Protein AF-A0A354P1E4-F1 (afdb_monomer)

Nearest PDB structures (foldseek):
  7yub-assembly1_R  TM=5.723E-01  e=1.199E+00  Homo sapiens
  7l16-assembly1_A  TM=4.293E-01  e=1.394E+00  Salmonella enterica subsp. enterica serovar Typhimurium str. LT2

Mean predicted aligned error: 10.3 Å

Structure (mmCIF, N/CA/C/O backbone):
data_AF-A0A354P1E4-F1
#
_entry.id   AF-A0A354P1E4-F1
#
loop_
_atom_site.group_PDB
_atom_site.id
_atom_site.type_symbol
_atom_site.label_atom_id
_atom_site.label_alt_id
_atom_site.label_comp_id
_atom_site.label_asym_id
_atom_site.label_entity_id
_atom_site.label_seq_id
_atom_site.pdbx_PDB_ins_code
_atom_site.Cartn_x
_atom_site.Cartn_y
_atom_site.Cartn_z
_atom_site.occupancy
_atom_site.B_iso_or_equiv
_atom_site.auth_seq_id
_atom_site.auth_comp_id
_atom_site.auth_asym_id
_atom_site.auth_atom_id
_atom_site.pdbx_PDB_model_num
ATOM 1 N N . MET A 1 1 ? 50.165 -27.642 -0.428 1.00 58.25 1 MET A N 1
ATOM 2 C CA . MET A 1 1 ? 48.999 -27.080 0.285 1.00 58.25 1 MET A CA 1
ATOM 3 C C . MET A 1 1 ? 48.920 -25.610 -0.093 1.00 58.25 1 MET A C 1
ATOM 5 O O . MET A 1 1 ? 49.693 -24.832 0.442 1.00 58.25 1 MET A O 1
ATOM 9 N N . VAL A 1 2 ? 48.106 -25.257 -1.093 1.00 61.34 2 VAL A N 1
ATOM 10 C CA . VAL A 1 2 ? 47.911 -23.852 -1.503 1.00 61.34 2 VAL A CA 1
ATOM 11 C C . VAL A 1 2 ? 47.099 -23.171 -0.402 1.00 61.34 2 VAL A C 1
ATOM 13 O O . VAL A 1 2 ? 46.044 -23.680 -0.016 1.00 61.34 2 VAL A O 1
ATOM 16 N N . GLY A 1 3 ? 47.638 -22.102 0.184 1.00 77.00 3 GLY A N 1
ATOM 17 C CA . GLY A 1 3 ? 47.029 -21.442 1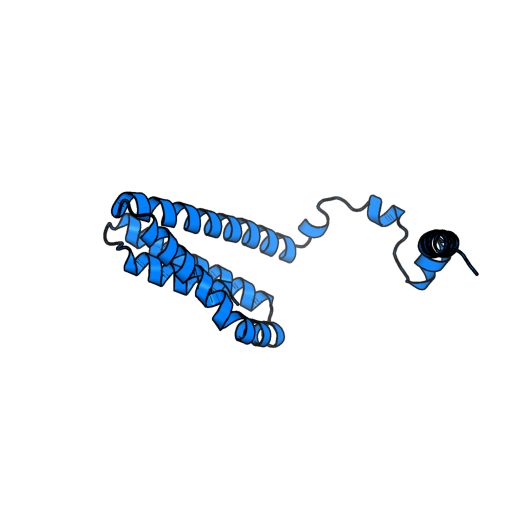.333 1.00 77.00 3 GLY A CA 1
ATOM 18 C C . GLY A 1 3 ? 45.742 -20.728 0.928 1.00 77.00 3 GLY A C 1
ATOM 19 O O . GLY A 1 3 ? 45.599 -20.257 -0.196 1.00 77.00 3 GLY A O 1
ATOM 20 N N . ARG A 1 4 ? 44.790 -20.590 1.856 1.00 73.81 4 ARG A N 1
ATOM 21 C CA . ARG A 1 4 ? 43.517 -19.876 1.626 1.00 73.81 4 ARG A CA 1
ATOM 22 C C . ARG A 1 4 ? 43.723 -18.438 1.103 1.00 73.81 4 ARG A C 1
ATOM 24 O O . ARG A 1 4 ? 42.855 -17.919 0.412 1.00 73.81 4 ARG A O 1
ATOM 31 N N . ALA A 1 5 ? 44.873 -17.828 1.405 1.00 74.56 5 ALA A N 1
ATOM 32 C CA . ALA A 1 5 ? 45.287 -16.515 0.909 1.00 74.56 5 ALA A CA 1
ATOM 33 C C . ALA A 1 5 ? 45.644 -16.510 -0.593 1.00 74.56 5 ALA A C 1
ATOM 35 O O . ALA A 1 5 ? 45.277 -15.571 -1.295 1.00 74.56 5 ALA A O 1
ATOM 36 N N . ASP A 1 6 ? 46.269 -17.575 -1.102 1.00 78.00 6 ASP A N 1
ATOM 37 C CA . ASP A 1 6 ? 46.672 -17.680 -2.511 1.00 78.00 6 ASP A CA 1
ATOM 38 C C . ASP A 1 6 ? 45.450 -17.796 -3.431 1.00 78.00 6 ASP A C 1
ATOM 40 O O . ASP A 1 6 ? 45.403 -17.197 -4.501 1.00 78.00 6 ASP A O 1
ATOM 44 N N . ILE A 1 7 ? 44.409 -18.507 -2.984 1.00 72.75 7 ILE A N 1
ATOM 45 C CA . ILE A 1 7 ? 43.154 -18.653 -3.737 1.00 72.75 7 ILE A CA 1
ATOM 46 C C . ILE A 1 7 ? 42.441 -17.300 -3.874 1.00 72.75 7 ILE A C 1
ATOM 48 O O . ILE A 1 7 ? 41.929 -16.978 -4.943 1.00 72.75 7 ILE A O 1
ATOM 52 N N . ILE A 1 8 ? 42.430 -16.483 -2.817 1.00 74.50 8 ILE A N 1
ATOM 53 C CA . ILE A 1 8 ? 41.794 -15.156 -2.843 1.00 74.50 8 ILE A CA 1
ATOM 54 C C . ILE A 1 8 ? 42.564 -14.207 -3.769 1.00 74.50 8 ILE A C 1
ATOM 56 O O . ILE A 1 8 ? 41.942 -13.462 -4.524 1.00 74.50 8 ILE A O 1
ATOM 60 N N . ALA A 1 9 ? 43.898 -14.266 -3.756 1.00 75.50 9 ALA A N 1
ATOM 61 C CA . ALA A 1 9 ? 44.742 -13.456 -4.631 1.00 75.50 9 ALA A CA 1
ATOM 62 C C . ALA A 1 9 ? 44.576 -13.824 -6.117 1.00 75.50 9 ALA A C 1
ATOM 64 O O . ALA A 1 9 ? 44.553 -12.941 -6.972 1.00 75.50 9 ALA A O 1
ATOM 65 N N . VAL A 1 10 ? 44.407 -15.114 -6.427 1.00 73.50 10 VAL A N 1
ATOM 66 C CA . VAL A 1 10 ? 44.162 -15.598 -7.796 1.00 73.50 10 VAL A CA 1
ATOM 67 C C . VAL A 1 10 ? 42.751 -15.242 -8.276 1.00 73.50 10 VAL A C 1
ATOM 69 O O . VAL A 1 10 ? 42.571 -14.830 -9.419 1.00 73.50 10 VAL A O 1
ATOM 72 N N . LEU A 1 11 ? 41.739 -15.338 -7.410 1.00 69.62 11 LEU A N 1
ATOM 73 C CA . LEU A 1 11 ? 40.371 -14.944 -7.761 1.00 69.62 11 LEU A CA 1
ATOM 74 C C . LEU A 1 11 ? 40.238 -13.430 -7.960 1.00 69.62 11 LEU A C 1
ATOM 76 O O . LEU A 1 11 ? 39.542 -13.006 -8.878 1.00 69.62 11 LEU A O 1
ATOM 80 N N . SER A 1 12 ? 40.919 -12.607 -7.155 1.00 68.69 12 SER A N 1
ATOM 81 C CA . SER A 1 12 ? 40.885 -11.151 -7.336 1.00 68.69 12 SER A CA 1
ATOM 82 C C . SER A 1 12 ? 41.580 -10.714 -8.628 1.00 68.69 12 SER A C 1
ATOM 84 O O . SER A 1 12 ? 41.099 -9.799 -9.292 1.00 68.69 12 SER A O 1
ATOM 86 N N . THR A 1 13 ? 42.655 -11.393 -9.036 1.00 74.69 13 THR A N 1
ATOM 87 C CA . THR A 1 13 ? 43.342 -11.123 -10.310 1.00 74.69 13 THR A CA 1
ATOM 88 C C . THR A 1 13 ? 42.564 -11.631 -11.520 1.00 74.69 13 THR A C 1
ATOM 90 O O . THR A 1 13 ? 42.484 -10.910 -12.510 1.00 74.69 13 THR A O 1
ATOM 93 N N . LEU A 1 14 ? 41.933 -12.808 -11.442 1.00 67.88 14 LEU A N 1
ATOM 94 C CA . LEU A 1 14 ? 41.084 -13.333 -12.518 1.00 67.88 14 LEU A CA 1
ATOM 95 C C . LEU A 1 14 ? 39.815 -12.503 -12.729 1.00 67.88 14 LEU A C 1
ATOM 97 O O . LEU A 1 14 ? 39.430 -12.282 -13.864 1.00 67.88 14 LEU A O 1
ATOM 101 N N . VAL A 1 15 ? 39.172 -12.019 -11.664 1.00 67.38 15 VAL A N 1
ATOM 102 C CA . VAL A 1 15 ? 37.951 -11.199 -11.783 1.00 67.38 15 VAL A CA 1
ATOM 103 C C . VAL A 1 15 ? 38.251 -9.787 -12.301 1.00 67.38 15 VAL A C 1
ATOM 105 O O . VAL A 1 15 ? 37.381 -9.156 -12.899 1.00 67.38 15 VAL A O 1
ATOM 108 N N . THR A 1 16 ? 39.474 -9.291 -12.090 1.00 67.81 16 THR A N 1
ATOM 109 C CA . THR A 1 16 ? 39.876 -7.923 -12.463 1.00 67.81 16 THR A CA 1
ATOM 110 C C . THR A 1 16 ? 40.624 -7.864 -13.800 1.00 67.81 16 THR A C 1
ATOM 112 O O . THR A 1 16 ? 40.936 -6.771 -14.264 1.00 67.81 16 THR A O 1
ATOM 115 N N . SER A 1 17 ? 40.931 -9.000 -14.436 1.00 74.62 17 SER A N 1
ATOM 116 C CA . SER A 1 17 ? 41.594 -8.992 -15.740 1.00 74.62 17 SER A CA 1
ATOM 117 C C . SER A 1 17 ? 40.621 -8.582 -16.848 1.00 74.62 17 SER A C 1
ATOM 119 O O . SER A 1 17 ? 39.472 -9.028 -16.897 1.00 74.62 17 SER A O 1
ATOM 121 N N . ASP A 1 18 ? 41.093 -7.742 -17.770 1.00 67.69 18 ASP A N 1
ATOM 122 C CA . ASP A 1 18 ? 40.300 -7.302 -18.923 1.00 67.69 18 ASP A CA 1
ATOM 123 C C . ASP A 1 18 ? 39.829 -8.501 -19.774 1.00 67.69 18 ASP A C 1
ATOM 125 O O . ASP A 1 18 ? 38.709 -8.501 -20.281 1.00 67.69 18 ASP A O 1
ATOM 129 N N . ASP A 1 19 ? 40.621 -9.579 -19.838 1.00 71.06 19 ASP A N 1
ATOM 130 C CA . ASP A 1 19 ? 40.277 -10.829 -20.532 1.00 71.06 19 ASP A CA 1
ATOM 131 C C . ASP A 1 19 ? 39.034 -11.522 -1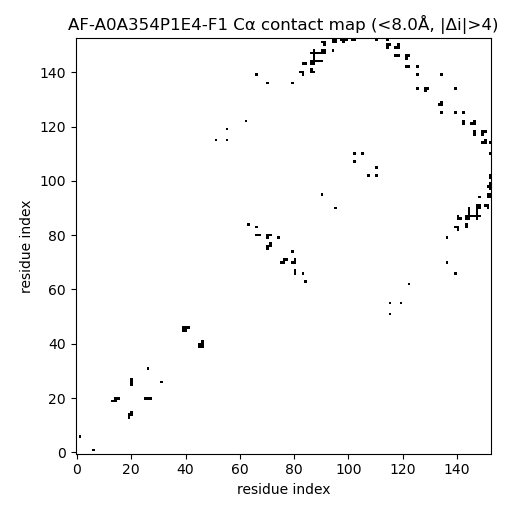9.952 1.00 71.06 19 ASP A C 1
ATOM 133 O O . ASP A 1 19 ? 38.209 -12.057 -20.696 1.00 71.06 19 ASP A O 1
ATOM 137 N N . PHE A 1 20 ? 38.858 -11.502 -18.629 1.00 70.25 20 PHE A N 1
ATOM 138 C CA . PHE A 1 20 ? 37.690 -12.091 -17.972 1.00 70.25 20 PHE A CA 1
ATOM 139 C C . PHE A 1 20 ? 36.419 -11.278 -18.240 1.00 70.25 20 PHE A C 1
ATOM 141 O O . PHE A 1 20 ? 35.348 -11.842 -18.482 1.00 70.25 20 PHE A O 1
ATOM 148 N N . LEU A 1 21 ? 36.541 -9.948 -18.271 1.00 64.19 21 LEU A N 1
ATOM 149 C CA . LEU A 1 21 ? 35.442 -9.052 -18.639 1.00 64.19 21 LEU A CA 1
ATOM 150 C C . LEU A 1 21 ? 35.023 -9.240 -20.105 1.00 64.19 21 LEU A C 1
ATOM 152 O O . LEU A 1 21 ? 33.828 -9.218 -20.408 1.00 64.19 21 LEU A O 1
ATOM 156 N N . LEU A 1 22 ? 35.986 -9.508 -20.992 1.00 69.12 22 LEU A N 1
ATOM 157 C CA . LEU A 1 22 ? 35.742 -9.834 -22.398 1.00 69.12 22 LEU A CA 1
ATOM 158 C C . LEU A 1 22 ? 35.107 -11.221 -22.583 1.00 69.12 22 LEU A C 1
ATOM 160 O O . LEU A 1 22 ? 34.200 -11.361 -23.402 1.00 69.12 22 LEU A O 1
ATOM 164 N N . MET A 1 23 ? 35.507 -12.228 -21.796 1.00 75.00 23 MET A N 1
ATOM 165 C CA . MET A 1 23 ? 34.871 -13.558 -21.801 1.00 75.00 23 MET A CA 1
ATOM 166 C C . MET A 1 23 ? 33.388 -13.506 -21.412 1.00 75.00 23 MET A C 1
ATOM 168 O O . MET A 1 23 ? 32.583 -14.271 -21.942 1.00 75.00 23 MET A O 1
ATOM 172 N N . LEU A 1 24 ? 33.020 -12.599 -20.504 1.00 75.50 24 LEU A N 1
ATOM 173 C CA . LEU A 1 24 ? 31.636 -12.375 -20.077 1.00 75.50 24 LEU A CA 1
ATOM 174 C C . LEU A 1 24 ? 30.876 -11.369 -20.960 1.00 75.50 24 LEU A C 1
ATOM 176 O O . LEU A 1 24 ? 29.697 -11.124 -20.704 1.00 75.50 24 LEU A O 1
ATOM 180 N N . ASN A 1 25 ? 31.521 -10.801 -21.990 1.00 74.00 25 ASN A N 1
ATOM 181 C CA . ASN A 1 25 ? 30.979 -9.737 -22.845 1.00 74.00 25 ASN A CA 1
ATOM 182 C C . ASN A 1 25 ? 30.360 -8.583 -22.031 1.00 74.00 25 ASN A C 1
ATOM 184 O O . ASN A 1 25 ? 29.278 -8.077 -22.343 1.00 74.00 25 ASN A O 1
ATOM 188 N N . LEU A 1 26 ? 31.015 -8.210 -20.930 1.00 69.62 26 LEU A N 1
ATOM 189 C CA . LEU A 1 26 ? 30.569 -7.107 -20.092 1.00 69.62 26 LEU A CA 1
ATOM 190 C C . LEU A 1 26 ? 31.082 -5.788 -20.680 1.00 69.62 26 LEU A C 1
ATOM 192 O O . LEU A 1 26 ? 32.237 -5.723 -21.107 1.00 69.62 26 LEU A O 1
ATOM 196 N N . PRO A 1 27 ? 30.264 -4.720 -20.691 1.00 63.69 27 PRO A N 1
ATOM 197 C CA . PRO A 1 27 ? 30.753 -3.404 -21.076 1.00 63.69 27 PRO A CA 1
ATOM 198 C C . PRO A 1 27 ? 31.936 -3.008 -20.173 1.00 63.69 27 PRO A C 1
ATOM 200 O O . PRO A 1 27 ? 31.916 -3.305 -18.971 1.00 63.69 27 PRO A O 1
ATOM 203 N N . PRO A 1 28 ? 32.976 -2.348 -20.713 1.00 67.56 28 PRO A N 1
ATOM 204 C CA . PRO A 1 28 ? 34.146 -1.957 -19.934 1.00 67.56 28 PRO A CA 1
ATOM 205 C C . PRO A 1 28 ? 33.728 -1.071 -18.750 1.00 67.56 28 PRO A C 1
ATOM 207 O O . PRO A 1 28 ? 32.895 -0.179 -18.896 1.00 67.56 28 PRO A O 1
ATOM 210 N N . VAL A 1 29 ? 34.334 -1.267 -17.571 1.00 67.62 29 VAL A N 1
ATOM 211 C CA . VAL A 1 29 ? 33.952 -0.605 -16.296 1.00 67.62 29 VAL A CA 1
ATOM 212 C C . VAL A 1 29 ? 33.824 0.926 -16.412 1.00 67.62 29 VAL A C 1
ATOM 214 O O . VAL A 1 29 ? 32.993 1.544 -15.744 1.00 67.62 29 VAL A O 1
ATOM 217 N N . ARG A 1 30 ? 34.603 1.549 -17.305 1.00 64.31 30 ARG A N 1
ATOM 218 C CA . ARG A 1 30 ? 34.553 2.992 -17.595 1.00 64.31 30 ARG A CA 1
ATOM 219 C C . ARG A 1 30 ? 33.224 3.461 -18.201 1.00 64.31 30 ARG A C 1
ATOM 221 O O . ARG A 1 30 ? 32.843 4.607 -17.983 1.00 64.31 30 ARG A O 1
ATOM 228 N N . GLU A 1 31 ? 32.501 2.614 -18.931 1.00 64.88 31 GLU A N 1
ATOM 229 C CA . GLU A 1 31 ? 31.166 2.953 -19.445 1.00 64.88 31 GLU A CA 1
ATOM 230 C C . GLU A 1 31 ? 30.121 2.987 -18.330 1.00 64.88 31 GLU A C 1
ATOM 232 O O . GLU A 1 31 ? 29.268 3.872 -18.328 1.00 64.88 31 GLU A O 1
ATOM 237 N N . ILE A 1 32 ? 30.228 2.097 -17.337 1.00 65.38 32 ILE A N 1
ATOM 238 C CA . ILE A 1 32 ? 29.323 2.062 -16.176 1.00 65.38 32 ILE A CA 1
ATOM 239 C C . ILE A 1 32 ? 29.491 3.333 -15.329 1.00 65.38 32 ILE A C 1
ATOM 241 O O . ILE A 1 32 ? 28.506 3.896 -14.853 1.00 65.38 32 ILE A O 1
ATOM 245 N N . GLN A 1 33 ? 30.724 3.834 -15.193 1.00 69.81 33 GLN A N 1
ATOM 246 C CA . GLN A 1 33 ? 31.020 5.069 -14.453 1.00 69.81 33 GLN A CA 1
ATOM 247 C C . GLN A 1 33 ? 30.449 6.334 -15.113 1.00 69.81 33 GLN A C 1
ATOM 249 O O . GLN A 1 33 ? 30.131 7.292 -14.414 1.00 69.81 33 GLN A O 1
ATOM 254 N N . ASN A 1 34 ? 30.289 6.335 -16.440 1.00 68.00 34 ASN A N 1
ATOM 255 C CA . ASN A 1 34 ? 29.797 7.484 -17.204 1.00 68.00 34 ASN A CA 1
ATOM 256 C C . ASN A 1 34 ? 28.283 7.441 -17.471 1.00 68.00 34 ASN A C 1
ATOM 258 O O . ASN A 1 34 ? 27.757 8.293 -18.193 1.00 68.00 34 ASN A O 1
ATOM 262 N N . MET A 1 35 ? 27.558 6.470 -16.905 1.00 73.44 35 MET A N 1
ATOM 263 C CA . MET A 1 35 ? 26.106 6.425 -17.042 1.00 73.44 35 MET A CA 1
ATOM 264 C C . MET A 1 35 ? 25.471 7.577 -16.251 1.00 73.44 35 MET A C 1
ATOM 266 O O . MET A 1 35 ? 25.675 7.679 -15.039 1.00 73.44 35 MET A O 1
ATOM 270 N N . PRO A 1 36 ? 24.663 8.445 -16.887 1.00 80.50 36 PRO A N 1
ATOM 271 C CA . PRO A 1 36 ? 23.999 9.516 -16.163 1.00 80.50 36 PRO A CA 1
ATOM 272 C C . PRO A 1 36 ? 23.082 8.917 -15.090 1.00 80.50 36 PRO A C 1
ATOM 274 O O . PRO A 1 36 ? 22.274 8.039 -15.388 1.00 80.50 36 PRO A O 1
ATOM 277 N N . HIS A 1 37 ? 23.167 9.419 -13.854 1.00 80.56 37 HIS A N 1
ATOM 278 C CA . HIS A 1 37 ? 22.460 8.865 -12.686 1.00 80.56 37 HIS A CA 1
ATOM 279 C C . HIS A 1 37 ? 20.939 8.683 -12.881 1.00 80.56 37 HIS A C 1
ATOM 281 O O . HIS A 1 37 ? 20.330 7.822 -12.254 1.00 80.56 37 HIS A O 1
ATOM 287 N N . PHE A 1 38 ? 20.322 9.451 -13.788 1.00 84.31 38 PHE A N 1
ATOM 288 C CA . PHE A 1 38 ? 18.893 9.383 -14.119 1.00 84.31 38 PHE A CA 1
ATOM 289 C C . P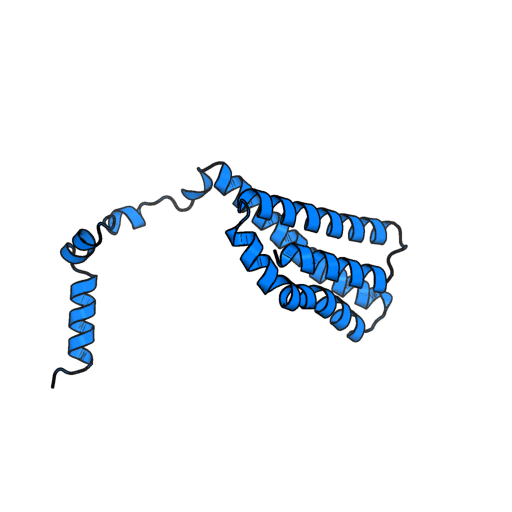HE A 1 38 ? 18.593 8.795 -15.509 1.00 84.31 38 PHE A C 1
ATOM 291 O O . PHE A 1 38 ? 17.514 9.027 -16.057 1.00 84.31 38 PHE A O 1
ATOM 298 N N . ALA A 1 39 ? 19.515 8.019 -16.091 1.00 83.12 39 ALA A N 1
ATOM 299 C CA . ALA A 1 39 ? 19.344 7.392 -17.405 1.00 83.12 39 ALA A CA 1
ATOM 300 C C . ALA A 1 39 ? 18.033 6.591 -17.508 1.00 83.12 39 ALA A C 1
ATOM 302 O O . ALA A 1 39 ? 17.301 6.728 -18.488 1.00 83.12 39 ALA A O 1
ATOM 303 N N . ALA A 1 40 ? 17.683 5.841 -16.457 1.00 81.06 40 ALA A N 1
ATOM 304 C CA . ALA A 1 40 ? 16.473 5.021 -16.413 1.00 81.06 40 ALA A CA 1
ATOM 305 C C . ALA A 1 40 ? 15.172 5.845 -16.534 1.00 81.06 40 ALA A C 1
ATOM 307 O O . ALA A 1 40 ? 14.219 5.410 -17.180 1.00 81.06 40 ALA A O 1
ATOM 308 N N . LEU A 1 41 ? 15.135 7.075 -15.998 1.00 85.88 41 LEU A N 1
ATOM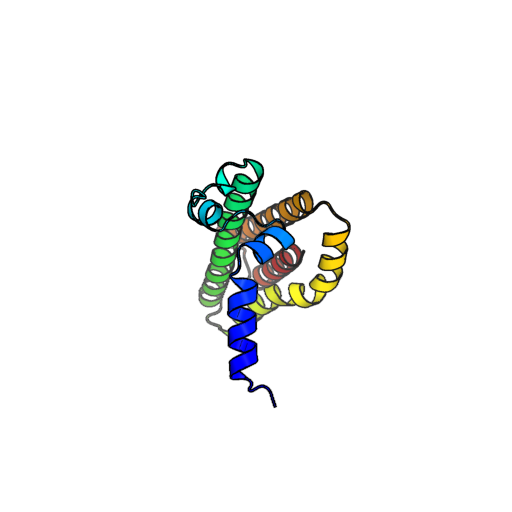 309 C CA . LEU A 1 41 ? 13.958 7.960 -16.056 1.00 85.88 41 LEU A CA 1
ATOM 310 C C . LEU A 1 41 ? 13.695 8.549 -17.452 1.00 85.88 41 LEU A C 1
ATOM 312 O O . LEU A 1 41 ? 12.639 9.149 -17.675 1.00 85.88 41 LEU A O 1
ATOM 316 N N . ARG A 1 42 ? 14.619 8.375 -18.406 1.00 86.94 42 ARG A N 1
ATOM 317 C CA . ARG A 1 42 ? 14.402 8.761 -19.810 1.00 86.94 42 ARG A CA 1
ATOM 318 C C . ARG A 1 42 ? 13.379 7.853 -20.493 1.00 86.94 42 ARG A C 1
ATOM 320 O O . ARG A 1 42 ? 12.687 8.296 -21.409 1.00 86.94 42 ARG A O 1
ATOM 327 N N . HIS A 1 43 ? 13.222 6.615 -20.023 1.00 90.69 43 HIS A N 1
ATOM 328 C CA . HIS A 1 43 ? 12.223 5.690 -20.545 1.00 90.69 43 HIS A CA 1
ATOM 329 C C . HIS A 1 43 ? 10.836 6.021 -19.979 1.00 90.69 43 HIS A C 1
ATOM 331 O O . HIS A 1 43 ? 10.606 5.981 -18.769 1.00 90.69 43 HIS A O 1
ATOM 337 N N . ARG A 1 44 ? 9.886 6.343 -20.867 1.00 88.56 44 ARG A N 1
ATOM 338 C CA . ARG A 1 44 ? 8.532 6.802 -20.503 1.00 88.56 44 ARG A CA 1
ATOM 339 C C . ARG A 1 44 ? 7.797 5.824 -19.587 1.00 88.56 44 ARG A C 1
ATOM 341 O O . ARG A 1 44 ? 7.152 6.262 -18.635 1.00 88.56 44 ARG A O 1
ATOM 348 N N . ASP A 1 45 ? 7.888 4.530 -19.874 1.00 87.94 45 ASP A N 1
ATOM 349 C CA . ASP A 1 45 ? 7.192 3.502 -19.099 1.00 87.94 45 ASP A CA 1
ATOM 350 C C . ASP A 1 45 ? 7.831 3.296 -17.725 1.00 87.94 45 ASP A C 1
ATOM 352 O O . ASP A 1 45 ? 7.112 3.239 -16.727 1.00 87.94 45 ASP A O 1
ATOM 356 N N . TYR A 1 46 ? 9.165 3.327 -17.647 1.00 88.31 46 TYR A N 1
ATOM 357 C CA . TYR A 1 46 ? 9.877 3.290 -16.371 1.00 88.31 46 TYR A CA 1
ATOM 358 C C . TYR A 1 46 ? 9.536 4.503 -15.501 1.00 88.31 46 TYR A C 1
ATOM 360 O O . TYR A 1 46 ? 9.191 4.343 -14.336 1.00 88.31 46 TYR A O 1
ATOM 368 N N . ARG A 1 47 ? 9.541 5.719 -16.062 1.00 90.75 47 ARG A N 1
ATOM 369 C CA . ARG A 1 47 ? 9.205 6.940 -15.311 1.00 90.75 47 ARG A CA 1
ATOM 370 C C . ARG A 1 47 ? 7.789 6.904 -14.730 1.00 90.75 47 ARG A C 1
ATOM 372 O O . ARG A 1 47 ? 7.582 7.348 -13.605 1.00 90.75 47 ARG A O 1
ATOM 379 N N . ARG A 1 48 ? 6.818 6.371 -15.480 1.00 89.50 48 ARG A N 1
ATOM 380 C CA . ARG A 1 48 ? 5.434 6.186 -15.006 1.00 89.50 48 ARG A CA 1
ATOM 381 C C . ARG A 1 48 ? 5.357 5.185 -13.862 1.00 89.50 48 ARG A C 1
ATOM 383 O O . ARG A 1 48 ? 4.726 5.479 -12.854 1.00 89.50 48 ARG A O 1
ATOM 390 N N . MET A 1 49 ? 6.003 4.031 -14.020 1.00 89.38 49 MET A N 1
ATOM 391 C CA . MET A 1 49 ? 6.056 2.998 -12.986 1.00 89.38 49 MET A CA 1
ATOM 392 C C . MET A 1 49 ? 6.735 3.519 -11.719 1.00 89.38 49 MET A C 1
ATOM 394 O O . MET A 1 49 ? 6.221 3.326 -10.624 1.00 89.38 49 MET A O 1
ATOM 398 N N . TRP A 1 50 ? 7.852 4.228 -11.872 1.00 91.44 50 TRP A N 1
ATOM 399 C CA . TRP A 1 50 ? 8.593 4.819 -10.766 1.00 91.44 50 TRP A CA 1
ATOM 400 C C . TRP A 1 50 ? 7.741 5.828 -9.990 1.00 91.44 50 TRP A C 1
ATOM 402 O O . TRP A 1 50 ? 7.614 5.705 -8.774 1.00 91.44 50 TRP A O 1
ATOM 412 N N . ALA A 1 51 ? 7.079 6.761 -10.685 1.00 92.12 51 ALA A N 1
ATOM 413 C CA . ALA A 1 51 ? 6.180 7.721 -10.048 1.00 92.12 51 ALA A CA 1
ATOM 414 C C . ALA A 1 51 ? 5.010 7.017 -9.340 1.00 92.12 51 ALA A C 1
ATOM 416 O O . ALA A 1 51 ? 4.738 7.302 -8.177 1.00 92.12 51 ALA A O 1
ATOM 417 N N . ALA A 1 52 ? 4.356 6.059 -10.006 1.00 90.81 52 ALA A N 1
ATOM 418 C CA . ALA A 1 52 ? 3.264 5.287 -9.415 1.00 90.81 52 ALA A CA 1
ATOM 419 C C . ALA A 1 52 ? 3.705 4.553 -8.141 1.00 90.81 52 ALA A C 1
ATOM 421 O O . ALA A 1 52 ? 3.004 4.601 -7.134 1.00 90.81 52 ALA A O 1
ATOM 422 N N . ASN A 1 53 ? 4.888 3.938 -8.158 1.00 91.88 53 ASN A N 1
ATOM 423 C CA . ASN A 1 53 ? 5.431 3.229 -7.008 1.00 91.88 53 ASN A CA 1
ATOM 424 C C . ASN A 1 53 ? 5.750 4.175 -5.841 1.00 91.88 53 ASN A C 1
ATOM 426 O O . ASN A 1 53 ? 5.455 3.850 -4.694 1.00 91.88 53 ASN A O 1
ATOM 430 N N . MET A 1 54 ? 6.298 5.362 -6.119 1.00 94.25 54 MET A N 1
ATOM 431 C CA . MET A 1 54 ? 6.538 6.369 -5.081 1.00 94.25 54 MET A CA 1
ATOM 432 C C . MET A 1 54 ? 5.242 6.832 -4.418 1.00 94.25 54 MET A C 1
ATOM 434 O O . MET A 1 54 ? 5.147 6.824 -3.192 1.00 94.25 54 MET A O 1
ATOM 438 N N . PHE A 1 55 ? 4.236 7.207 -5.214 1.00 93.62 55 PHE A N 1
ATOM 439 C CA . PHE A 1 55 ? 2.953 7.662 -4.677 1.00 93.62 55 PHE A CA 1
ATOM 440 C C . PHE A 1 55 ? 2.211 6.543 -3.947 1.00 93.62 55 PHE A C 1
ATOM 442 O O . PHE A 1 55 ? 1.670 6.777 -2.870 1.00 93.62 55 PHE A O 1
ATOM 449 N N . SER A 1 56 ? 2.221 5.323 -4.488 1.00 91.94 56 SER A N 1
ATOM 450 C CA . SER A 1 56 ? 1.597 4.165 -3.843 1.00 91.94 56 SER A CA 1
ATOM 451 C C . SER A 1 56 ? 2.281 3.811 -2.522 1.00 91.94 56 SER A C 1
ATOM 453 O O . SER A 1 56 ? 1.599 3.592 -1.522 1.00 91.94 56 SER A O 1
ATOM 455 N N . GLY A 1 57 ? 3.617 3.814 -2.490 1.00 91.94 57 GLY A N 1
ATOM 456 C CA . GLY A 1 57 ? 4.382 3.595 -1.266 1.00 91.94 57 GLY A CA 1
ATOM 457 C C . GLY A 1 57 ? 4.075 4.654 -0.209 1.00 91.94 57 GLY A C 1
ATOM 458 O O . GLY A 1 57 ? 3.779 4.309 0.932 1.00 91.94 57 GLY A O 1
ATOM 459 N N . GLY A 1 58 ? 4.063 5.932 -0.596 1.00 94.56 58 GLY A N 1
ATOM 460 C CA . GLY A 1 58 ? 3.682 7.029 0.296 1.00 94.56 58 GLY A CA 1
ATOM 461 C C . GLY A 1 58 ? 2.267 6.863 0.852 1.00 94.56 58 GLY A C 1
ATOM 462 O O . GLY A 1 58 ? 2.082 6.878 2.066 1.00 94.56 58 GLY A O 1
ATOM 463 N N . ALA A 1 59 ? 1.285 6.611 -0.018 1.00 91.94 59 ALA A N 1
ATOM 464 C CA . ALA A 1 59 ? -0.106 6.399 0.377 1.00 91.94 59 ALA A CA 1
ATOM 465 C C . ALA A 1 59 ? -0.267 5.228 1.358 1.00 91.94 59 ALA A C 1
ATOM 467 O O . ALA A 1 59 ? -1.014 5.338 2.327 1.00 91.94 59 ALA A O 1
ATOM 468 N N . MET A 1 60 ? 0.464 4.129 1.151 1.00 91.19 60 MET A N 1
ATOM 469 C CA . MET A 1 60 ? 0.460 2.987 2.066 1.00 91.19 60 MET A CA 1
ATOM 470 C C . MET A 1 60 ? 0.967 3.373 3.459 1.00 91.19 60 MET A C 1
ATOM 472 O O . MET A 1 60 ? 0.323 3.047 4.454 1.00 91.19 60 MET A O 1
ATOM 476 N N . TRP A 1 61 ? 2.109 4.056 3.547 1.00 93.44 61 TRP A N 1
ATOM 477 C CA . TRP A 1 61 ? 2.664 4.463 4.838 1.00 93.44 61 TRP A CA 1
ATOM 478 C C . TRP A 1 61 ? 1.756 5.456 5.556 1.00 93.44 61 TRP A C 1
ATOM 480 O O . TRP A 1 61 ? 1.524 5.318 6.756 1.00 93.44 61 TRP A O 1
ATOM 490 N N . THR A 1 62 ? 1.171 6.397 4.816 1.00 94.38 62 THR A N 1
ATOM 491 C CA . THR A 1 62 ? 0.150 7.295 5.356 1.00 94.38 62 THR A CA 1
ATOM 492 C C . THR A 1 62 ? -1.054 6.516 5.874 1.00 94.38 62 THR A C 1
ATOM 494 O O . THR A 1 62 ? -1.495 6.787 6.984 1.00 94.38 62 THR A O 1
ATOM 497 N N . PHE A 1 63 ? -1.557 5.523 5.134 1.00 92.38 63 PHE A N 1
ATOM 498 C CA . PHE A 1 63 ? -2.677 4.691 5.577 1.00 92.38 63 PHE A CA 1
ATOM 499 C C . PHE A 1 63 ? -2.359 3.948 6.879 1.00 92.38 63 PHE A C 1
ATOM 501 O O . PHE A 1 63 ? -3.192 3.934 7.780 1.00 92.38 63 PHE A O 1
ATOM 508 N N . ILE A 1 64 ? -1.156 3.383 7.017 1.00 91.50 64 ILE A N 1
ATOM 509 C CA . ILE A 1 64 ?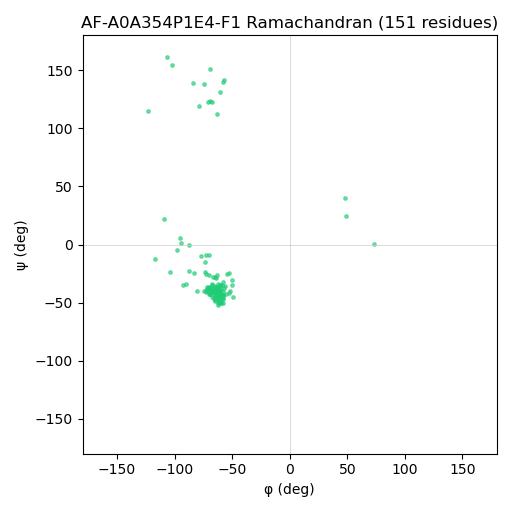 -0.729 2.683 8.240 1.00 91.50 64 ILE A CA 1
ATOM 510 C C . ILE A 1 64 ? -0.709 3.639 9.437 1.00 91.50 64 ILE A C 1
ATOM 512 O O . ILE A 1 64 ? -1.322 3.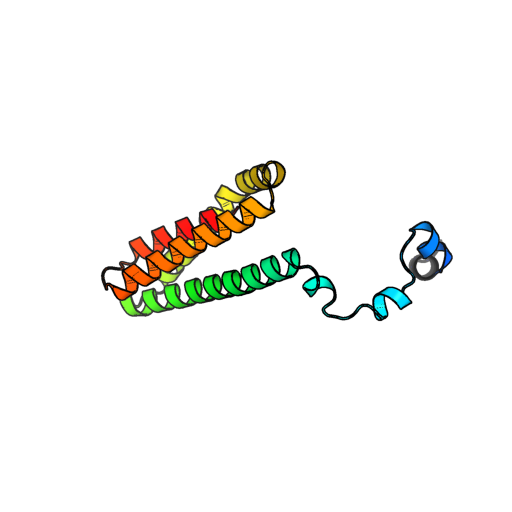350 10.464 1.00 91.50 64 ILE A O 1
ATOM 516 N N . VAL A 1 65 ? -0.039 4.787 9.300 1.00 93.50 65 VAL A N 1
ATOM 517 C CA . VAL A 1 65 ? 0.094 5.768 10.389 1.00 93.50 65 VAL A CA 1
ATOM 518 C C . VAL A 1 65 ? -1.260 6.377 10.748 1.00 93.50 65 VAL A C 1
ATOM 520 O O . VAL A 1 65 ? -1.605 6.442 11.925 1.00 93.50 65 VAL A O 1
ATOM 523 N N . ALA A 1 66 ? -2.052 6.772 9.749 1.00 92.69 66 ALA A N 1
ATOM 524 C CA . ALA A 1 66 ? -3.377 7.346 9.958 1.00 92.69 66 ALA A CA 1
ATOM 525 C C . ALA A 1 66 ? -4.331 6.345 10.619 1.00 92.69 66 ALA A C 1
ATOM 527 O O . ALA A 1 66 ? -5.053 6.712 11.539 1.00 92.69 66 ALA A O 1
ATOM 528 N N . SER A 1 67 ? -4.301 5.076 10.201 1.00 91.12 67 SER A N 1
ATOM 529 C CA . SER A 1 67 ? -5.118 4.026 10.816 1.00 91.12 67 SER A CA 1
ATOM 530 C C . SER A 1 67 ? -4.738 3.817 12.278 1.00 91.12 67 SER A C 1
ATOM 532 O O . SER A 1 67 ? -5.616 3.773 13.133 1.00 91.12 67 SER A O 1
ATOM 534 N N . ALA A 1 68 ? -3.440 3.729 12.584 1.00 91.38 68 ALA A N 1
ATOM 535 C CA . ALA A 1 68 ? -2.971 3.576 13.959 1.00 91.38 68 ALA A CA 1
ATOM 536 C C . ALA A 1 68 ? -3.386 4.766 14.836 1.00 91.38 68 ALA A C 1
ATOM 538 O O . ALA A 1 68 ? -3.904 4.570 15.934 1.00 91.38 68 ALA A O 1
ATOM 539 N N . TRP A 1 69 ? -3.220 5.989 14.327 1.00 91.75 69 TRP A N 1
ATOM 540 C CA . TRP A 1 69 ? -3.633 7.203 15.026 1.00 91.75 69 TRP A CA 1
ATOM 541 C C . TRP A 1 69 ? -5.139 7.225 15.298 1.00 91.75 69 TRP A C 1
ATOM 543 O O . TRP A 1 69 ? -5.558 7.428 16.433 1.00 91.75 69 TRP A O 1
ATOM 553 N N . LEU A 1 70 ? -5.957 6.956 14.277 1.00 90.69 70 LEU A N 1
ATOM 554 C CA . LEU A 1 70 ? -7.416 6.989 14.377 1.00 90.69 70 LEU A CA 1
ATOM 555 C C . LEU A 1 70 ? -7.954 5.986 15.406 1.00 90.69 70 LEU A C 1
ATOM 557 O O . LEU A 1 70 ? -8.932 6.248 16.103 1.00 90.69 70 LEU A O 1
ATOM 561 N N . VAL A 1 71 ? -7.307 4.830 15.521 1.00 91.12 71 VAL A N 1
ATOM 562 C CA . VAL A 1 71 ? -7.667 3.801 16.502 1.00 91.12 71 VAL A CA 1
ATOM 563 C C . VAL A 1 71 ? -7.335 4.234 17.921 1.00 91.12 71 VAL A C 1
ATOM 565 O O . VAL A 1 71 ? -8.149 4.013 18.821 1.00 91.12 71 VAL A O 1
ATOM 568 N N . LEU A 1 72 ? -6.163 4.842 18.120 1.00 90.31 72 LEU A N 1
ATOM 569 C CA . LEU A 1 72 ? -5.762 5.387 19.415 1.00 90.31 72 LEU A CA 1
ATOM 570 C C . LEU A 1 72 ? -6.712 6.509 19.838 1.00 90.31 72 LEU A C 1
ATOM 572 O O . LEU A 1 72 ? -7.215 6.482 20.952 1.00 90.31 72 LEU A O 1
ATOM 576 N N . GLU A 1 73 ? -7.053 7.417 18.924 1.00 89.19 73 GLU A N 1
ATOM 577 C CA . GLU A 1 73 ? -7.993 8.509 19.192 1.00 89.19 73 GLU A CA 1
ATOM 578 C C . GLU A 1 73 ? -9.396 8.008 19.578 1.00 89.19 73 GLU A C 1
ATOM 580 O O . GLU A 1 73 ? -10.059 8.608 20.420 1.00 89.19 73 GLU A O 1
ATOM 585 N N . ARG A 1 74 ? -9.869 6.905 18.979 1.00 84.94 74 ARG A N 1
ATOM 586 C CA . ARG A 1 74 ? -11.235 6.399 19.206 1.00 84.94 74 ARG A CA 1
ATOM 587 C C . ARG A 1 74 ? -11.377 5.402 20.348 1.00 84.94 74 ARG A C 1
ATOM 589 O O . ARG A 1 74 ? -12.444 5.350 20.950 1.00 84.94 74 ARG A O 1
ATOM 596 N N . SER A 1 75 ? -10.371 4.567 20.593 1.00 82.94 75 SER A N 1
ATOM 597 C CA . SER A 1 75 ? -10.470 3.459 21.556 1.00 82.94 75 SER A CA 1
ATOM 598 C C . SER A 1 75 ? -9.523 3.565 22.743 1.00 82.94 75 SER A C 1
ATOM 600 O O . SER A 1 75 ? -9.672 2.779 23.677 1.00 82.94 75 SER A O 1
ATOM 602 N N . ASP A 1 76 ? -8.536 4.466 22.683 1.00 80.50 76 ASP A N 1
ATOM 603 C CA . ASP A 1 76 ? -7.428 4.594 23.643 1.00 80.50 76 ASP A CA 1
ATOM 604 C C . ASP A 1 76 ? -6.731 3.249 23.955 1.00 80.50 76 ASP A C 1
ATOM 606 O O . ASP A 1 76 ? -6.139 3.026 25.009 1.00 80.50 76 ASP A O 1
ATOM 610 N N . SER A 1 77 ? -6.830 2.296 23.020 1.00 79.75 77 SER A N 1
ATOM 611 C CA . SER A 1 77 ? -6.434 0.906 23.214 1.00 79.75 77 SER A CA 1
ATOM 612 C C . SER A 1 77 ? -5.411 0.483 22.171 1.00 79.75 77 SER A C 1
ATOM 614 O O . SER A 1 77 ? -5.700 0.344 20.981 1.00 79.75 77 SER A O 1
ATOM 616 N N . SER A 1 78 ? -4.200 0.190 22.646 1.00 81.94 78 SER A N 1
ATOM 617 C CA . SER A 1 78 ? -3.107 -0.332 21.816 1.00 81.94 78 SER A CA 1
ATOM 618 C C . SER A 1 78 ? -3.433 -1.708 21.204 1.00 81.94 78 SER A C 1
ATOM 620 O O . SER A 1 78 ? -2.960 -2.046 20.118 1.00 81.94 78 SER A O 1
ATOM 622 N N . GLY A 1 79 ? -4.313 -2.493 21.842 1.00 88.25 79 GLY A N 1
ATOM 623 C CA . GLY A 1 79 ? -4.717 -3.812 21.343 1.00 88.25 79 GLY A CA 1
ATOM 624 C C . GLY A 1 79 ? -5.416 -3.750 19.981 1.00 88.25 79 GLY A C 1
ATOM 625 O O . GLY A 1 79 ? -5.130 -4.559 19.098 1.00 88.25 79 GLY A O 1
ATOM 626 N N . TRP A 1 80 ? -6.270 -2.745 19.769 1.00 88.81 80 TRP A N 1
ATOM 627 C CA . TRP A 1 80 ? -6.972 -2.554 18.497 1.00 88.81 80 TRP A CA 1
ATOM 628 C C . TRP A 1 80 ? -6.038 -2.173 17.348 1.00 88.81 80 TRP A C 1
ATOM 630 O O . TRP A 1 80 ? -6.243 -2.622 16.218 1.00 88.81 80 TRP A O 1
ATOM 640 N N . VAL A 1 81 ? -4.979 -1.410 17.634 1.00 88.75 81 VAL A N 1
ATOM 641 C CA . VAL A 1 81 ? -3.939 -1.086 16.645 1.00 88.75 81 VAL A CA 1
ATOM 642 C C . VAL A 1 81 ? -3.267 -2.372 16.165 1.00 88.75 81 VAL A C 1
ATOM 644 O O . VAL A 1 81 ? -3.098 -2.573 14.962 1.00 88.75 81 VAL A O 1
ATOM 647 N N . GLY A 1 82 ? -2.957 -3.279 17.098 1.00 90.25 82 GLY A N 1
ATOM 648 C CA . GLY A 1 82 ? -2.406 -4.597 16.793 1.00 90.25 82 GLY A CA 1
ATOM 649 C C . GLY A 1 82 ? -3.333 -5.444 15.919 1.00 90.25 82 GLY A C 1
ATOM 650 O O . GLY A 1 82 ? -2.877 -6.023 14.936 1.00 90.25 82 GLY A O 1
ATOM 651 N N . ILE A 1 83 ? -4.637 -5.469 16.218 1.00 91.44 83 ILE A N 1
ATOM 652 C CA . ILE A 1 83 ? -5.635 -6.213 15.427 1.00 91.44 83 ILE A CA 1
ATOM 653 C C . ILE A 1 83 ? -5.703 -5.691 13.987 1.00 91.44 83 ILE A C 1
ATOM 655 O O . ILE A 1 83 ? -5.729 -6.484 13.044 1.00 91.44 83 ILE A O 1
ATOM 659 N N . ILE A 1 84 ? -5.711 -4.373 13.792 1.00 91.19 84 ILE A N 1
ATOM 660 C CA . ILE A 1 84 ? -5.786 -3.767 12.455 1.00 91.19 84 ILE A CA 1
ATOM 661 C C . ILE A 1 84 ? -4.491 -3.999 11.673 1.00 91.19 84 ILE A C 1
ATOM 663 O O . ILE A 1 84 ? -4.544 -4.380 10.502 1.00 91.19 84 ILE A O 1
ATOM 667 N N . ALA A 1 85 ? -3.332 -3.852 12.321 1.00 90.56 85 ALA A N 1
ATOM 668 C CA . ALA A 1 85 ? -2.043 -4.167 11.712 1.00 90.56 85 ALA A CA 1
ATOM 669 C C . ALA A 1 85 ? -1.965 -5.645 11.293 1.00 90.56 85 ALA A C 1
ATOM 671 O O . ALA A 1 85 ? -1.601 -5.955 10.157 1.00 90.56 85 ALA A O 1
ATOM 672 N N . PHE A 1 86 ? -2.384 -6.555 12.176 1.00 92.38 86 PHE A N 1
ATOM 673 C CA . PHE A 1 86 ? -2.443 -7.986 11.895 1.00 92.38 86 PHE A CA 1
ATOM 674 C C . PHE A 1 86 ? -3.397 -8.294 10.738 1.00 92.38 86 PHE A C 1
ATOM 676 O O . PHE A 1 86 ? -3.024 -9.017 9.817 1.00 92.38 86 PHE A O 1
ATOM 683 N N . SER A 1 87 ? -4.580 -7.675 10.718 1.00 92.75 87 SER A N 1
ATOM 684 C CA . SER A 1 87 ? -5.558 -7.824 9.632 1.00 92.75 87 SER A CA 1
ATOM 685 C C . SER A 1 87 ? -4.974 -7.434 8.274 1.00 92.75 87 SER A C 1
ATOM 687 O O . SER A 1 87 ? -5.242 -8.107 7.286 1.00 92.75 87 SER A O 1
ATOM 689 N N . GLY A 1 88 ? -4.131 -6.399 8.216 1.00 90.44 88 GLY A N 1
ATOM 690 C CA . GLY A 1 88 ? -3.421 -6.016 6.992 1.00 90.44 88 GLY A CA 1
ATOM 691 C C . GLY A 1 88 ? -2.268 -6.949 6.598 1.00 90.44 88 GLY A C 1
ATOM 692 O O . GLY A 1 88 ? -1.920 -7.013 5.420 1.00 90.44 88 GLY A O 1
ATOM 693 N N . MET A 1 89 ? -1.681 -7.687 7.547 1.00 89.62 89 MET A N 1
ATOM 694 C CA . MET A 1 89 ? -0.541 -8.586 7.305 1.00 89.62 89 MET A CA 1
ATOM 695 C C . MET A 1 89 ? -0.945 -10.033 6.999 1.00 89.62 89 MET A C 1
ATOM 697 O O . MET A 1 89 ? -0.292 -10.669 6.174 1.00 89.62 89 MET A O 1
ATOM 701 N N . ILE A 1 90 ? -2.020 -10.553 7.603 1.00 92.94 90 ILE A N 1
ATOM 702 C CA . ILE A 1 90 ? -2.525 -11.919 7.355 1.00 92.94 90 ILE A CA 1
ATOM 703 C C . ILE A 1 90 ? -2.667 -12.241 5.857 1.00 92.94 90 ILE A C 1
ATOM 705 O O . ILE A 1 90 ? -2.229 -13.321 5.449 1.00 92.94 90 ILE A O 1
ATOM 709 N N . PRO A 1 91 ? -3.231 -11.353 5.010 1.00 89.06 91 PRO A N 1
ATOM 710 C CA . PRO A 1 91 ? -3.380 -11.635 3.591 1.00 89.06 91 PRO A CA 1
ATOM 711 C C . PRO A 1 91 ? -2.070 -11.979 2.895 1.00 89.06 91 PRO A C 1
ATOM 713 O O . PRO A 1 91 ? -2.068 -12.857 2.043 1.00 89.06 91 PRO A O 1
ATOM 716 N N . PHE A 1 92 ? -0.949 -11.360 3.276 1.00 87.31 92 PHE A N 1
ATOM 717 C CA . PHE A 1 92 ? 0.350 -11.668 2.673 1.00 87.31 92 PHE A CA 1
ATOM 718 C C . PHE A 1 92 ? 0.744 -13.131 2.888 1.00 87.31 92 PHE A C 1
ATOM 720 O O . PHE A 1 92 ? 1.303 -13.755 1.988 1.00 87.31 92 PHE A O 1
ATOM 727 N N . LEU A 1 93 ? 0.405 -13.710 4.042 1.00 87.69 93 LEU A N 1
ATOM 728 C CA . LEU A 1 93 ? 0.676 -15.116 4.329 1.00 87.69 93 LEU A CA 1
ATOM 729 C C . LEU A 1 93 ? -0.162 -16.041 3.433 1.00 87.69 93 LEU A C 1
ATOM 731 O O . LEU A 1 93 ? 0.361 -16.999 2.873 1.00 87.69 93 LEU A O 1
ATOM 735 N N . ILE A 1 94 ? -1.453 -15.738 3.288 1.00 88.69 94 ILE A N 1
ATOM 736 C CA . ILE A 1 94 ? -2.423 -16.608 2.605 1.00 88.69 94 ILE A CA 1
ATOM 737 C C . ILE A 1 94 ? -2.331 -16.463 1.081 1.00 88.69 94 ILE A C 1
ATOM 739 O O . ILE A 1 94 ? -2.429 -17.445 0.350 1.00 88.69 94 ILE A O 1
ATOM 743 N N . VAL A 1 95 ? -2.155 -15.234 0.597 1.00 88.56 95 VAL A N 1
ATOM 744 C CA . VAL A 1 95 ? -2.227 -14.885 -0.826 1.00 88.56 95 VAL A CA 1
ATOM 745 C C . VAL A 1 95 ? -0.879 -15.069 -1.521 1.00 88.56 95 VAL A C 1
ATOM 747 O O . VAL A 1 95 ? -0.874 -15.321 -2.721 1.00 88.56 95 VAL A O 1
ATOM 750 N N . SER A 1 96 ? 0.255 -15.046 -0.806 1.00 85.50 96 SER A N 1
ATOM 751 C CA . SER A 1 96 ? 1.588 -15.160 -1.431 1.00 85.50 96 SER A CA 1
ATOM 752 C C . SER A 1 96 ? 1.786 -16.361 -2.377 1.00 85.50 96 SER A C 1
ATOM 754 O O . SER A 1 96 ? 2.367 -16.152 -3.446 1.00 85.50 96 SER A O 1
ATOM 756 N N . PRO A 1 97 ? 1.284 -17.589 -2.109 1.00 85.00 97 PRO A N 1
ATOM 757 C CA . PRO A 1 97 ? 1.458 -18.706 -3.043 1.00 85.00 97 PRO A CA 1
ATOM 758 C C . PRO A 1 97 ? 0.634 -18.520 -4.324 1.00 85.00 97 PRO A C 1
ATOM 760 O O . PRO A 1 97 ? 1.076 -18.861 -5.420 1.00 85.00 97 PRO A O 1
ATOM 763 N N . VAL A 1 98 ? -0.569 -17.956 -4.189 1.00 85.69 98 VAL A N 1
ATOM 764 C CA . VAL A 1 98 ? -1.485 -17.692 -5.307 1.00 85.69 98 VAL A CA 1
ATOM 765 C C . VAL A 1 98 ? -0.971 -16.527 -6.150 1.00 85.69 98 VAL A C 1
ATOM 767 O O . VAL A 1 98 ? -0.978 -16.601 -7.377 1.00 85.69 98 VAL A O 1
ATOM 770 N N . ALA A 1 99 ? -0.461 -15.487 -5.495 1.00 82.94 99 ALA A N 1
ATOM 771 C CA . ALA A 1 99 ? 0.166 -14.338 -6.126 1.00 82.94 99 ALA A CA 1
ATOM 772 C C . ALA A 1 99 ? 1.357 -14.737 -7.000 1.00 82.94 99 ALA A C 1
ATOM 774 O O . ALA A 1 99 ? 1.450 -14.278 -8.135 1.00 82.94 99 ALA A O 1
ATOM 775 N N . GLY A 1 100 ? 2.215 -15.649 -6.525 1.00 82.62 100 GLY A N 1
ATOM 776 C CA . GLY A 1 100 ? 3.329 -16.175 -7.321 1.00 82.62 100 GLY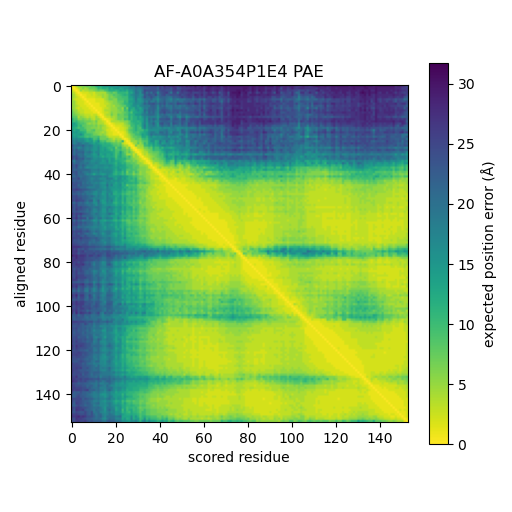 A CA 1
ATOM 777 C C . GLY A 1 100 ? 2.858 -16.829 -8.623 1.00 82.62 100 GLY A C 1
ATOM 778 O O . GLY A 1 100 ? 3.340 -16.494 -9.702 1.00 82.62 100 GLY A O 1
ATOM 779 N N . LEU A 1 101 ? 1.826 -17.677 -8.545 1.00 84.50 101 LEU A N 1
ATOM 780 C CA . LEU A 1 101 ? 1.232 -18.303 -9.730 1.00 84.50 101 LEU A CA 1
ATOM 781 C C . LEU A 1 101 ? 0.614 -17.273 -10.692 1.00 84.50 101 LEU A C 1
ATOM 783 O O . LEU A 1 101 ? 0.688 -17.428 -11.914 1.00 84.50 101 LEU A O 1
ATOM 787 N N . MET A 1 102 ? -0.017 -16.228 -10.153 1.00 81.44 102 MET A N 1
ATOM 788 C CA . MET A 1 102 ? -0.596 -15.141 -10.943 1.00 81.44 102 MET A CA 1
ATOM 789 C C . MET A 1 102 ? 0.484 -14.298 -11.631 1.00 81.44 102 MET A C 1
ATOM 791 O O . MET A 1 102 ? 0.320 -13.957 -12.802 1.00 81.44 102 MET A O 1
ATOM 795 N N . ALA A 1 103 ? 1.594 -14.009 -10.949 1.00 80.31 103 ALA A N 1
ATOM 796 C CA . ALA A 1 103 ? 2.708 -13.223 -11.475 1.00 80.31 103 ALA A CA 1
ATOM 797 C C . ALA A 1 103 ? 3.429 -13.903 -12.652 1.00 80.31 103 ALA A C 1
ATOM 799 O O . ALA A 1 103 ? 3.965 -13.213 -13.523 1.00 80.31 103 ALA A O 1
ATOM 800 N N . ASP A 1 104 ? 3.399 -15.236 -12.704 1.00 84.44 104 ASP A N 1
ATOM 801 C CA . ASP A 1 104 ? 3.993 -16.014 -13.794 1.00 84.44 104 ASP A CA 1
ATOM 802 C C . ASP A 1 104 ? 3.076 -16.133 -15.021 1.00 84.44 104 ASP A C 1
ATOM 804 O O . ASP A 1 104 ? 3.551 -16.340 -16.138 1.00 84.44 104 ASP A O 1
ATOM 808 N N . ARG A 1 105 ? 1.754 -16.000 -14.840 1.00 85.25 105 ARG A N 1
ATOM 809 C CA . ARG A 1 105 ? 0.757 -16.193 -15.912 1.00 85.25 105 ARG A CA 1
ATOM 810 C C . ARG A 1 105 ? 0.173 -14.900 -16.470 1.00 85.25 105 ARG A C 1
ATOM 812 O O . ARG A 1 105 ? -0.344 -14.904 -17.586 1.00 85.25 105 ARG A O 1
ATOM 819 N N . LEU A 1 106 ? 0.205 -13.814 -15.704 1.00 86.00 106 LEU A N 1
ATOM 820 C CA . LEU A 1 106 ? -0.380 -12.531 -16.082 1.00 86.00 106 LEU A CA 1
ATOM 821 C C . LEU A 1 106 ? 0.684 -11.539 -16.552 1.00 86.00 106 LEU A C 1
ATOM 823 O O . LEU A 1 106 ? 1.847 -11.578 -16.160 1.00 86.00 106 LEU A O 1
ATOM 827 N N . ASP A 1 107 ? 0.253 -10.587 -17.378 1.00 88.12 107 ASP A N 1
ATOM 828 C CA . ASP A 1 107 ? 1.076 -9.437 -17.745 1.00 88.12 107 ASP A CA 1
ATOM 829 C C . ASP A 1 107 ? 1.378 -8.602 -16.489 1.00 88.12 107 ASP A C 1
ATOM 831 O O . ASP A 1 107 ? 0.486 -7.964 -15.917 1.00 88.12 107 ASP A O 1
ATOM 835 N N . ARG A 1 108 ? 2.656 -8.585 -16.089 1.00 83.31 108 ARG A N 1
ATOM 836 C CA . ARG A 1 108 ? 3.168 -7.873 -14.907 1.00 83.31 108 ARG A CA 1
ATOM 837 C C . ARG A 1 108 ? 2.728 -6.413 -14.857 1.00 83.31 108 ARG A C 1
ATOM 839 O O . ARG A 1 108 ? 2.456 -5.887 -13.780 1.00 83.31 108 ARG A O 1
ATOM 846 N N . ARG A 1 109 ? 2.618 -5.747 -16.012 1.00 85.31 109 ARG A N 1
ATOM 847 C CA . ARG A 1 109 ? 2.190 -4.345 -16.074 1.00 85.31 109 ARG A CA 1
ATOM 848 C C . ARG A 1 109 ? 0.719 -4.195 -15.702 1.00 85.31 109 ARG A C 1
ATOM 850 O O . ARG A 1 109 ? 0.367 -3.262 -14.985 1.00 85.31 109 ARG A O 1
AT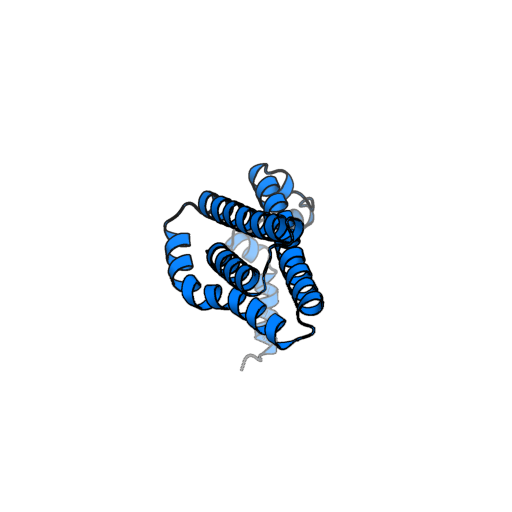OM 857 N N . LYS A 1 110 ? -0.141 -5.090 -16.193 1.00 88.12 110 LYS A N 1
ATOM 858 C CA . LYS A 1 110 ? -1.577 -5.066 -15.882 1.00 88.12 110 LYS A CA 1
ATOM 859 C C . LYS A 1 110 ? -1.822 -5.413 -14.420 1.00 88.12 110 LYS A C 1
ATOM 861 O O . LYS A 1 110 ? -2.640 -4.751 -13.791 1.00 88.12 110 LYS A O 1
ATOM 866 N N . LEU A 1 111 ? -1.078 -6.384 -13.890 1.00 88.69 111 LEU A N 1
ATOM 867 C CA . LEU A 1 111 ? -1.152 -6.770 -12.484 1.00 88.69 111 LEU A CA 1
ATOM 868 C C . LEU A 1 111 ? -0.782 -5.594 -11.569 1.00 88.69 111 LEU A C 1
ATOM 870 O O . LEU A 1 111 ? -1.586 -5.207 -10.730 1.00 88.69 111 LEU A O 1
ATOM 874 N N . ALA A 1 112 ? 0.349 -4.928 -11.823 1.00 88.06 112 ALA A N 1
ATOM 875 C CA . ALA A 1 112 ? 0.760 -3.754 -11.050 1.00 88.06 112 ALA A CA 1
ATOM 876 C C . ALA A 1 112 ? -0.277 -2.614 -11.089 1.00 88.06 112 ALA A C 1
ATOM 878 O O . ALA A 1 112 ? -0.584 -2.015 -10.060 1.00 88.06 112 ALA A O 1
ATOM 879 N N . ILE A 1 113 ? -0.849 -2.319 -12.264 1.00 89.81 113 ILE A N 1
ATOM 880 C CA . ILE A 1 113 ? -1.902 -1.298 -12.390 1.00 89.81 113 ILE A CA 1
ATOM 881 C C . ILE A 1 113 ? -3.142 -1.696 -11.583 1.00 89.81 113 ILE A C 1
ATOM 883 O O . ILE A 1 113 ? -3.697 -0.850 -10.885 1.00 89.81 113 ILE A O 1
ATOM 887 N N . ALA A 1 114 ? -3.564 -2.961 -11.661 1.00 91.31 114 ALA A N 1
ATOM 888 C CA . ALA A 1 114 ? -4.712 -3.462 -10.917 1.00 91.31 114 ALA A CA 1
ATOM 889 C C . ALA A 1 114 ? -4.489 -3.349 -9.403 1.00 91.31 114 ALA A C 1
ATOM 891 O O . ALA A 1 114 ? -5.356 -2.811 -8.721 1.00 91.31 114 ALA A O 1
ATOM 892 N N . THR A 1 115 ? -3.317 -3.754 -8.903 1.00 90.69 115 THR A N 1
ATOM 893 C CA . THR A 1 115 ? -2.941 -3.662 -7.484 1.00 90.69 115 THR A CA 1
ATOM 894 C C . THR A 1 115 ? -2.926 -2.217 -6.981 1.00 90.69 115 THR A C 1
ATOM 896 O O . THR A 1 115 ? -3.467 -1.921 -5.912 1.00 90.69 115 THR A O 1
ATOM 899 N N . PHE A 1 116 ? -2.347 -1.283 -7.745 1.00 91.62 116 PHE A N 1
ATOM 900 C CA . PHE A 1 116 ? -2.340 0.131 -7.360 1.00 91.62 116 PHE A CA 1
ATOM 901 C C . PHE A 1 116 ? -3.738 0.750 -7.397 1.00 91.62 116 PHE A C 1
ATOM 903 O O . PHE A 1 116 ? -4.094 1.505 -6.492 1.00 91.62 116 PHE A O 1
ATOM 910 N N . ALA A 1 117 ? -4.543 0.421 -8.409 1.00 93.44 117 ALA A N 1
ATOM 911 C CA . ALA A 1 117 ? -5.901 0.933 -8.532 1.00 93.44 117 ALA A CA 1
ATOM 912 C C . ALA A 1 117 ? -6.808 0.418 -7.405 1.00 93.44 117 ALA A C 1
ATOM 914 O O . ALA A 1 117 ? -7.495 1.215 -6.770 1.00 93.44 117 ALA A O 1
ATOM 915 N N . SER A 1 118 ? -6.780 -0.885 -7.109 1.00 93.50 118 SER A N 1
ATOM 916 C CA . SER A 1 118 ? -7.591 -1.482 -6.042 1.00 93.50 118 SER A CA 1
ATOM 917 C C . SER A 1 118 ? -7.187 -0.973 -4.658 1.00 93.50 118 SER A C 1
ATOM 919 O O . SER A 1 118 ? -8.053 -0.572 -3.881 1.00 93.50 118 SER A O 1
ATOM 921 N N . SER A 1 119 ? -5.883 -0.873 -4.378 1.00 92.50 119 SER A N 1
ATOM 922 C CA . SER A 1 119 ? -5.377 -0.275 -3.131 1.00 92.50 119 SER A CA 1
ATOM 923 C C . SER A 1 119 ? -5.800 1.194 -2.995 1.00 92.50 119 SER A C 1
ATOM 925 O O . SER A 1 119 ? -6.177 1.647 -1.910 1.00 92.50 119 SER A O 1
ATOM 927 N N . GLY A 1 120 ? -5.788 1.940 -4.107 1.00 93.25 120 GLY A N 1
ATOM 928 C CA . GLY A 1 120 ? -6.287 3.312 -4.169 1.00 93.25 120 GLY A CA 1
ATOM 929 C C . GLY A 1 120 ? -7.763 3.399 -3.789 1.00 93.25 120 GLY A C 1
ATOM 930 O O . GLY A 1 120 ? -8.114 4.172 -2.904 1.00 93.25 120 GLY A O 1
ATOM 931 N N . VAL A 1 121 ? -8.610 2.549 -4.378 1.00 95.62 121 VAL A N 1
ATOM 932 C CA . VAL A 1 121 ? -10.049 2.486 -4.068 1.00 95.62 121 VAL A CA 1
ATOM 933 C C . VAL A 1 121 ? -10.295 2.198 -2.586 1.00 95.62 121 VAL A C 1
ATOM 935 O O . VAL A 1 121 ? -11.093 2.894 -1.961 1.00 95.62 121 VAL A O 1
ATOM 938 N N . VAL A 1 122 ? -9.591 1.224 -2.001 1.00 94.44 122 VAL A N 1
ATOM 939 C CA . VAL A 1 122 ? -9.732 0.888 -0.572 1.00 94.44 122 VAL A CA 1
ATOM 940 C C . VAL A 1 122 ? -9.346 2.067 0.319 1.00 94.44 122 VAL A C 1
ATOM 942 O O . VAL A 1 122 ? -10.075 2.407 1.250 1.00 94.44 122 VAL A O 1
ATOM 945 N N . THR A 1 123 ? -8.229 2.727 0.012 1.00 93.19 123 THR A N 1
ATOM 946 C CA . THR A 1 123 ? -7.746 3.875 0.793 1.00 93.19 123 THR A CA 1
ATOM 947 C C . THR A 1 123 ? -8.694 5.071 0.670 1.00 93.19 123 THR A C 1
ATOM 949 O O . THR A 1 123 ? -9.000 5.726 1.665 1.00 93.19 123 THR A O 1
ATOM 952 N N . THR A 1 124 ? -9.216 5.339 -0.530 1.00 94.75 124 THR A N 1
ATOM 953 C CA . THR A 1 124 ? -10.218 6.390 -0.758 1.00 94.75 124 THR A CA 1
ATOM 954 C C . THR A 1 124 ? -11.521 6.093 -0.024 1.00 94.75 124 THR A C 1
ATOM 956 O O . THR A 1 124 ? -12.097 7.000 0.572 1.00 94.75 124 THR A O 1
ATOM 959 N N . LEU A 1 125 ? -11.970 4.836 -0.010 1.00 95.38 125 LEU A N 1
ATOM 960 C CA . LEU A 1 125 ? -13.155 4.427 0.738 1.00 95.38 125 LEU A CA 1
ATOM 961 C C . LEU A 1 125 ? -12.959 4.617 2.249 1.00 95.38 125 LEU A C 1
ATOM 963 O O . LEU A 1 125 ? -13.830 5.181 2.906 1.00 95.38 125 LEU A O 1
ATOM 967 N N . ALA A 1 126 ? -11.801 4.228 2.790 1.00 93.44 126 ALA A N 1
ATOM 968 C CA . ALA A 1 126 ? -11.464 4.461 4.195 1.00 93.44 126 ALA A CA 1
ATOM 969 C C . ALA A 1 126 ? -11.482 5.959 4.546 1.00 93.44 126 ALA A C 1
ATOM 971 O O . ALA A 1 126 ? -12.073 6.362 5.551 1.00 93.44 126 ALA A O 1
ATOM 972 N N . ALA A 1 127 ? -10.889 6.797 3.690 1.00 93.56 127 ALA A N 1
ATOM 973 C CA . ALA A 1 127 ? -10.896 8.246 3.862 1.00 93.56 127 ALA A CA 1
ATOM 974 C C . ALA A 1 127 ? -12.322 8.821 3.817 1.00 93.56 127 ALA A C 1
ATOM 976 O O . ALA A 1 127 ? -12.692 9.608 4.687 1.00 93.56 127 ALA A O 1
ATOM 977 N N . ALA A 1 128 ? -13.146 8.392 2.858 1.00 95.06 128 ALA A N 1
ATOM 978 C CA . ALA A 1 128 ? -14.530 8.841 2.729 1.00 95.06 128 ALA A CA 1
ATOM 979 C C . ALA A 1 128 ? -15.373 8.480 3.962 1.00 95.06 128 ALA A C 1
ATOM 981 O O . ALA A 1 128 ? -16.085 9.333 4.488 1.00 95.06 128 ALA A O 1
ATOM 982 N N . LEU A 1 129 ? -15.250 7.248 4.468 1.00 93.56 129 LEU A N 1
ATOM 983 C CA . LEU A 1 129 ? -15.938 6.809 5.687 1.00 93.56 129 LEU A CA 1
ATOM 984 C C . LEU A 1 129 ? -15.474 7.586 6.926 1.00 93.56 129 LEU A C 1
ATOM 986 O O . LEU A 1 129 ? -16.285 7.892 7.799 1.00 93.56 129 LEU A O 1
ATOM 990 N N . THR A 1 130 ? -14.184 7.929 6.989 1.00 92.25 130 THR A N 1
ATOM 991 C CA . THR A 1 130 ? -13.619 8.748 8.072 1.00 92.25 130 THR A CA 1
ATOM 992 C C . THR A 1 130 ? -14.214 10.154 8.053 1.00 92.25 130 THR A C 1
ATOM 994 O O . THR A 1 130 ? -14.698 10.625 9.078 1.00 92.25 130 THR A O 1
ATOM 997 N N . ILE A 1 131 ? -14.241 10.802 6.883 1.00 93.50 131 ILE A N 1
ATOM 998 C CA . ILE A 1 131 ? -14.799 12.153 6.709 1.00 93.50 131 ILE A CA 1
ATOM 999 C C . ILE A 1 131 ? -16.304 12.169 7.005 1.00 93.50 131 ILE A C 1
ATOM 1001 O O . ILE A 1 131 ? -16.800 13.111 7.616 1.00 93.50 131 ILE A O 1
ATOM 1005 N N . ALA A 1 132 ? -17.028 11.115 6.622 1.00 94.06 132 ALA A N 1
ATOM 1006 C CA . ALA A 1 132 ? -18.450 10.963 6.921 1.00 94.06 132 ALA A CA 1
ATOM 1007 C C . ALA A 1 132 ? -18.743 10.689 8.411 1.00 94.06 132 ALA A C 1
ATOM 1009 O O . ALA A 1 132 ? -19.904 10.684 8.811 1.00 94.06 132 ALA A O 1
ATOM 1010 N N . GLY A 1 133 ? -17.721 10.435 9.237 1.00 89.50 133 GLY A N 1
ATOM 1011 C CA . GLY A 1 133 ? -17.867 10.197 10.675 1.00 89.50 133 GLY A CA 1
ATOM 1012 C C . GLY A 1 133 ? -18.458 8.834 11.054 1.00 89.50 133 GLY A C 1
ATOM 1013 O O . GLY A 1 133 ? -18.582 8.547 12.240 1.00 89.50 133 GLY A O 1
ATOM 1014 N N . ILE A 1 134 ? -18.775 7.984 10.074 1.00 92.06 134 ILE A N 1
ATOM 1015 C CA . ILE A 1 134 ? -19.388 6.656 10.264 1.00 92.06 134 ILE A CA 1
ATOM 1016 C C . ILE A 1 134 ? -18.363 5.517 10.330 1.00 92.06 134 ILE A C 1
ATOM 1018 O O . ILE A 1 134 ? -18.735 4.348 10.417 1.00 92.06 134 ILE A O 1
ATOM 1022 N N . LEU A 1 135 ? -17.066 5.827 10.245 1.00 88.81 135 LEU A N 1
ATOM 1023 C CA . LEU A 1 135 ? -16.033 4.805 10.335 1.00 88.81 135 LEU A CA 1
ATOM 1024 C C . LEU A 1 135 ? -15.983 4.209 11.750 1.00 88.81 135 LEU A C 1
ATOM 1026 O O . LEU A 1 135 ? -15.724 4.906 12.733 1.00 88.81 135 LEU A O 1
ATOM 1030 N N . GLU A 1 136 ? -16.147 2.890 11.811 1.00 90.69 136 GLU A N 1
ATOM 1031 C CA . GLU A 1 136 ? -15.928 2.084 13.015 1.00 90.69 136 GLU A CA 1
ATOM 1032 C C . GLU A 1 136 ? -14.638 1.264 12.888 1.00 90.69 136 GLU A C 1
ATOM 1034 O O . GLU A 1 136 ? -14.149 1.008 11.784 1.00 90.69 136 GLU A O 1
ATOM 1039 N N . LEU A 1 137 ? -14.107 0.790 14.017 1.00 88.88 137 LEU A N 1
ATOM 1040 C CA . LEU A 1 137 ? -12.856 0.019 14.065 1.00 88.88 137 LEU A CA 1
ATOM 1041 C C . LEU A 1 137 ? -12.916 -1.260 13.213 1.00 88.88 137 LEU A C 1
ATOM 1043 O O . LEU A 1 137 ? -11.932 -1.623 12.571 1.00 88.88 137 LEU A O 1
ATOM 1047 N N . TRP A 1 138 ? -14.079 -1.912 13.144 1.00 90.19 138 TRP A N 1
ATOM 1048 C CA . TRP A 1 138 ? -14.283 -3.099 12.309 1.00 90.19 138 TRP A CA 1
ATOM 1049 C C . TRP A 1 138 ? -14.256 -2.786 10.810 1.00 90.19 138 TRP A C 1
ATOM 1051 O O . TRP A 1 138 ? -13.685 -3.561 10.042 1.00 90.19 138 TRP A O 1
ATOM 1061 N N . HIS A 1 139 ? -14.796 -1.634 10.390 1.00 92.25 139 HIS A N 1
ATOM 1062 C CA . HIS A 1 139 ? -14.672 -1.165 9.006 1.00 92.25 139 HIS A CA 1
ATOM 1063 C C . HIS A 1 139 ? -13.199 -0.974 8.643 1.00 92.25 139 HIS A C 1
ATOM 1065 O O . HIS A 1 139 ? -12.754 -1.414 7.584 1.00 92.25 139 HIS A O 1
ATOM 1071 N N . LEU A 1 140 ? -12.423 -0.379 9.550 1.00 92.38 140 LEU A N 1
ATOM 1072 C CA . LEU A 1 140 ? -10.995 -0.165 9.350 1.00 92.38 140 LEU A CA 1
ATOM 1073 C C . LEU A 1 140 ? -10.216 -1.487 9.266 1.00 92.38 140 LEU A C 1
ATOM 1075 O O . LEU A 1 140 ? -9.366 -1.631 8.391 1.00 92.38 140 LEU A O 1
ATOM 1079 N N . ALA A 1 141 ? -10.542 -2.474 10.105 1.00 92.50 141 ALA A N 1
ATOM 1080 C CA . ALA A 1 141 ? -9.944 -3.808 10.043 1.00 92.50 141 ALA A CA 1
ATOM 1081 C C . ALA A 1 141 ? -10.262 -4.531 8.719 1.00 92.50 141 ALA A C 1
ATOM 1083 O O . ALA A 1 141 ? -9.360 -5.080 8.084 1.00 92.50 141 ALA A O 1
ATOM 1084 N N . ALA A 1 142 ? -11.518 -4.481 8.260 1.00 94.12 142 ALA A N 1
ATOM 1085 C CA . ALA A 1 142 ? -11.933 -5.078 6.990 1.00 94.12 142 ALA A CA 1
ATOM 1086 C C . ALA A 1 142 ? -11.245 -4.413 5.785 1.00 94.12 142 ALA A C 1
ATOM 1088 O O . ALA A 1 142 ? -10.777 -5.096 4.873 1.00 94.12 142 ALA A O 1
ATOM 1089 N N . LEU A 1 143 ? -11.132 -3.082 5.798 1.00 93.56 143 LEU A N 1
ATOM 1090 C CA . LEU A 1 143 ? -10.433 -2.328 4.756 1.00 93.56 143 LEU A CA 1
ATOM 1091 C C . LEU A 1 143 ? -8.926 -2.602 4.782 1.00 93.56 143 LEU A C 1
ATOM 1093 O O . LEU A 1 143 ? -8.328 -2.784 3.724 1.00 93.56 143 LEU A O 1
ATOM 1097 N N . ALA A 1 144 ? -8.313 -2.704 5.964 1.00 93.06 144 ALA A N 1
ATOM 1098 C CA . ALA A 1 144 ? -6.910 -3.090 6.100 1.00 93.06 144 ALA A CA 1
ATOM 1099 C C . ALA A 1 144 ? -6.653 -4.489 5.523 1.00 93.06 144 ALA A C 1
ATOM 1101 O O . ALA A 1 144 ? -5.697 -4.670 4.767 1.00 93.06 144 ALA A O 1
ATOM 1102 N N . PHE A 1 145 ? -7.537 -5.451 5.802 1.00 93.69 145 PHE A N 1
ATOM 1103 C CA . PHE A 1 145 ? -7.472 -6.793 5.225 1.00 93.69 145 PHE A CA 1
ATOM 1104 C C . PHE A 1 145 ? -7.599 -6.771 3.698 1.00 93.69 145 PHE A C 1
ATOM 1106 O O . PHE A 1 145 ? -6.752 -7.329 3.003 1.00 93.69 145 PHE A O 1
ATOM 1113 N N . ALA A 1 146 ? -8.602 -6.074 3.155 1.00 93.50 146 ALA A N 1
ATOM 1114 C CA . ALA A 1 146 ? -8.779 -5.947 1.708 1.00 93.50 146 ALA A CA 1
ATOM 1115 C C . ALA A 1 146 ? -7.547 -5.320 1.034 1.00 93.50 146 ALA A C 1
ATOM 1117 O O . ALA A 1 146 ? -7.071 -5.817 0.014 1.00 93.50 146 ALA A O 1
ATOM 1118 N N . ASN A 1 147 ? -6.983 -4.271 1.639 1.00 92.69 147 ASN A N 1
ATOM 1119 C CA . ASN A 1 147 ? -5.760 -3.640 1.151 1.00 92.69 147 ASN A CA 1
ATOM 1120 C C . ASN A 1 147 ? -4.573 -4.620 1.164 1.00 92.69 147 ASN A C 1
ATOM 1122 O O . ASN A 1 147 ? -3.800 -4.674 0.210 1.00 92.69 147 ASN A O 1
ATOM 1126 N N . GLY A 1 148 ? -4.447 -5.428 2.221 1.00 90.06 148 GLY A N 1
ATOM 1127 C CA . GLY A 1 148 ? -3.435 -6.479 2.313 1.00 90.06 148 GLY A CA 1
ATOM 1128 C C . GLY A 1 148 ? -3.569 -7.527 1.206 1.00 90.06 148 GLY A C 1
ATOM 1129 O O . GLY A 1 148 ? -2.563 -7.897 0.610 1.00 90.06 148 GLY A O 1
ATOM 1130 N N . VAL A 1 149 ? -4.794 -7.964 0.881 1.00 90.75 149 VAL A N 1
ATOM 1131 C CA . VAL A 1 149 ? -5.051 -8.933 -0.204 1.00 90.75 149 VAL A CA 1
ATOM 1132 C C . VAL A 1 149 ? -4.561 -8.389 -1.538 1.00 90.75 149 VAL A C 1
ATOM 1134 O O . VAL A 1 149 ? -3.812 -9.066 -2.235 1.00 90.75 149 VAL A O 1
ATOM 1137 N N . PHE A 1 150 ? -4.941 -7.158 -1.884 1.00 90.56 150 PHE A N 1
ATOM 1138 C CA . PHE A 1 150 ? -4.541 -6.570 -3.159 1.00 90.56 150 PHE A CA 1
ATOM 1139 C C . PHE A 1 150 ? -3.029 -6.431 -3.270 1.00 90.56 150 PHE A C 1
ATOM 1141 O O . PHE A 1 150 ? -2.452 -6.808 -4.286 1.00 90.56 150 PHE A O 1
ATOM 1148 N N . ARG A 1 151 ? -2.381 -5.949 -2.208 1.00 86.12 151 ARG A N 1
ATOM 1149 C CA . ARG A 1 151 ? -0.933 -5.724 -2.192 1.00 86.12 151 ARG A CA 1
ATOM 1150 C C . ARG A 1 151 ? -0.095 -6.996 -2.100 1.00 86.12 151 ARG A C 1
ATOM 1152 O O . ARG A 1 151 ? 1.110 -6.918 -2.323 1.00 86.12 151 ARG A O 1
ATOM 1159 N N . ALA A 1 152 ? -0.695 -8.129 -1.750 1.00 86.25 152 ALA A N 1
ATOM 1160 C CA . ALA A 1 152 ? -0.011 -9.415 -1.738 1.00 86.25 152 ALA A CA 1
ATOM 1161 C C . ALA A 1 152 ? 0.175 -10.014 -3.145 1.00 86.25 152 ALA A C 1
ATOM 1163 O O . ALA A 1 152 ? 0.910 -10.991 -3.267 1.00 86.25 152 ALA A O 1
ATOM 1164 N N . THR A 1 153 ? -0.468 -9.433 -4.168 1.00 78.31 153 THR A N 1
ATOM 1165 C CA . THR A 1 153 ? -0.449 -9.863 -5.581 1.00 78.31 153 THR A CA 1
ATOM 1166 C C . THR A 1 153 ? 0.485 -9.011 -6.427 1.00 78.31 153 THR A C 1
ATOM 1168 O O . THR A 1 153 ? 1.267 -9.608 -7.197 1.00 78.31 153 THR A O 1
#

Secondary structure (DSSP, 8-state):
---HHHHHHHHHHHHHSHHHHHHTTPPPHHHHHTS-TTGGGGSHHHHHHHHHHHHHHHHHHHHHHHHHHHHHHHH--HHHHHHHHHHHHHHHHHHHHHHHHHHHHS-HHHHHHHHHHHHHHHHHHHHHHHHTT---HHHHHHHHHHHHHHHT-

Foldseek 3Di:
DQDPVNVVVVVVCCVPDPVNCVVVVHDPPVVVVPPDPCNQCVDPVSVVLVVLCVVLVVLVVCLLVVLLVVCCVPPVDPVLNVLLVVLLAVLLVVCLVVVVVCCVVDDVVVLSVQLSVQLVVLSVVQVVCVVVVNDDSVSSSVSSNSNSNSVSD

Radius of gyration: 24.03 Å; Cα contacts (8 Å, |Δi|>4): 99; chains: 1; bounding box: 68×39×46 Å

pLDDT: mean 85.08, std 9.2, range [58.25, 95.62]

Solvent-accessible surface area (backbone atoms only — not comparable to full-atom values): 8407 Å² total; per-residue (Å²): 134,87,50,79,64,57,56,52,56,51,50,54,50,51,71,67,32,69,68,48,39,57,76,68,69,50,80,62,71,71,59,67,74,67,54,60,96,62,58,67,60,71,39,69,68,52,37,52,52,50,51,50,51,53,54,50,51,50,52,51,54,49,50,54,53,51,52,42,50,53,37,39,75,74,64,76,35,72,66,60,37,50,52,30,54,46,34,28,48,52,27,39,72,71,36,37,70,58,20,53,58,46,57,76,74,45,63,61,69,60,52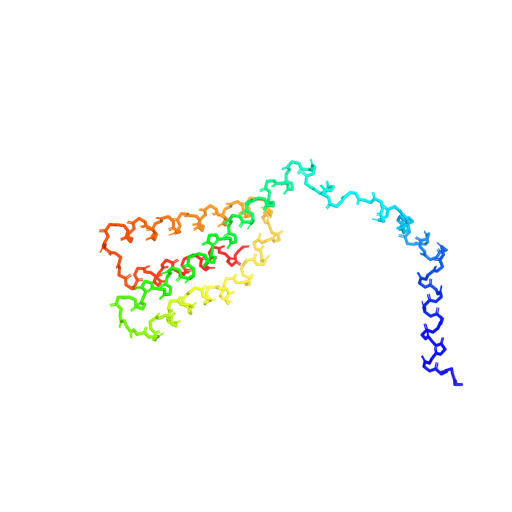,53,52,50,32,54,50,53,37,47,52,44,53,51,50,52,50,52,34,50,76,69,68,72,59,46,73,66,58,52,25,52,45,30,24,53,37,17,47,40,70,31,87

Sequence (153 aa):
MVGRADIIAVLSTLVTSDDFLLMLNLPPVREIQNMPHFAALRHRDYRRMWAANMFSGGAMWTFIVASAWLVLERSDSSGWVGIIAFSGMIPFLIVSPVAGLMADRLDRRKLAIATFASSGVVTTLAAALTIAGILELWHLAALAFANGVFRAT